Protein AF-Q4L938-F1 (afdb_monomer)

Organism: Staphylococcus haemolyticus (strain JCSC1435) (NCBI:txid279808)

Secondary structure (DSSP, 8-state):
------B-TTS-B----SSTT---------GGGSGGGS------SS---------

Structure (mmCIF, N/CA/C/O backbone):
data_AF-Q4L938-F1
#
_entry.id   AF-Q4L938-F1
#
loop_
_atom_site.group_PDB
_atom_site.id
_atom_site.type_symbol
_atom_site.label_atom_id
_atom_site.label_alt_id
_atom_site.label_comp_id
_atom_site.label_asym_id
_atom_site.label_entity_id
_atom_site.label_seq_id
_atom_site.pdbx_PDB_ins_code
_atom_site.Cartn_x
_atom_site.Cartn_y
_atom_site.Cartn_z
_atom_site.occupancy
_atom_site.B_iso_or_equiv
_atom_site.auth_seq_id
_atom_site.auth_comp_id
_atom_site.auth_asym_id
_atom_site.auth_atom_id
_atom_site.pdbx_PDB_model_num
ATOM 1 N N . MET A 1 1 ? 4.808 -20.159 -13.993 1.00 36.66 1 MET A N 1
ATOM 2 C CA . MET A 1 1 ? 5.734 -20.179 -12.844 1.00 36.66 1 MET A CA 1
ATOM 3 C C . MET A 1 1 ? 5.282 -19.088 -11.904 1.00 36.66 1 MET A C 1
ATOM 5 O O . MET A 1 1 ? 5.233 -17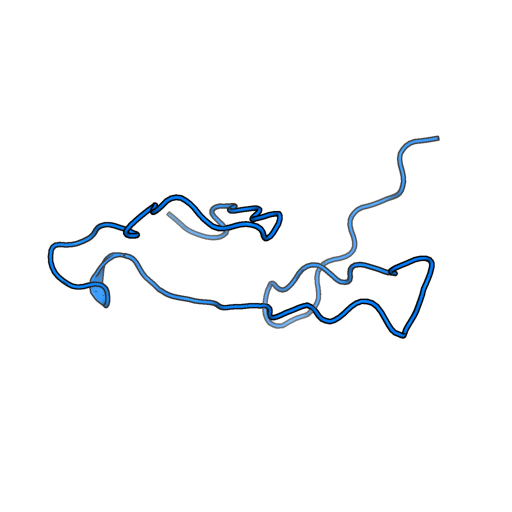.945 -12.337 1.00 36.66 1 MET A O 1
ATOM 9 N N . VAL A 1 2 ? 4.843 -19.443 -10.699 1.00 42.34 2 VAL A N 1
ATOM 10 C CA . VAL A 1 2 ? 4.462 -18.449 -9.691 1.00 42.34 2 VAL A CA 1
ATOM 11 C C . VAL A 1 2 ? 5.770 -17.960 -9.083 1.00 42.34 2 VAL A C 1
ATOM 13 O O . VAL A 1 2 ? 6.497 -18.750 -8.491 1.00 42.34 2 VAL A O 1
ATOM 16 N N . SER A 1 3 ? 6.128 -16.706 -9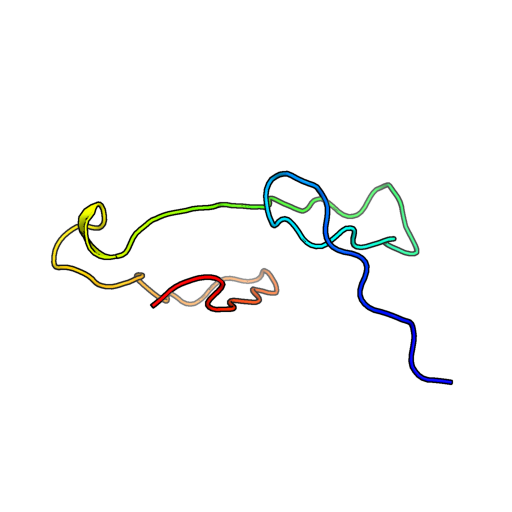.343 1.00 61.97 3 SER A N 1
ATOM 17 C CA . SER A 1 3 ? 7.239 -16.041 -8.669 1.00 61.97 3 SER A CA 1
ATOM 18 C C . SER A 1 3 ? 6.909 -15.985 -7.182 1.00 61.97 3 SER A C 1
ATOM 20 O O . SER A 1 3 ? 5.904 -15.382 -6.808 1.00 61.97 3 SER A O 1
ATOM 22 N N . GLU A 1 4 ? 7.696 -16.670 -6.355 1.00 64.88 4 GLU A N 1
ATOM 23 C CA . GLU A 1 4 ? 7.535 -16.636 -4.903 1.00 64.88 4 GLU A CA 1
ATOM 24 C C . GLU A 1 4 ? 7.654 -15.187 -4.418 1.00 64.88 4 GLU A C 1
ATOM 26 O O . GLU A 1 4 ? 8.636 -14.500 -4.705 1.00 64.88 4 GLU A O 1
ATOM 31 N N . ILE A 1 5 ? 6.622 -14.712 -3.720 1.00 67.00 5 ILE A N 1
ATOM 32 C CA . ILE A 1 5 ? 6.633 -13.418 -3.039 1.00 67.00 5 ILE A CA 1
ATOM 33 C C . ILE A 1 5 ? 7.572 -13.567 -1.838 1.00 67.00 5 ILE A C 1
ATOM 35 O O . ILE A 1 5 ? 7.302 -14.357 -0.934 1.00 67.00 5 ILE A O 1
ATOM 39 N N . ILE A 1 6 ? 8.691 -12.839 -1.839 1.00 77.06 6 ILE A N 1
ATOM 40 C CA . ILE A 1 6 ? 9.676 -12.853 -0.750 1.00 77.06 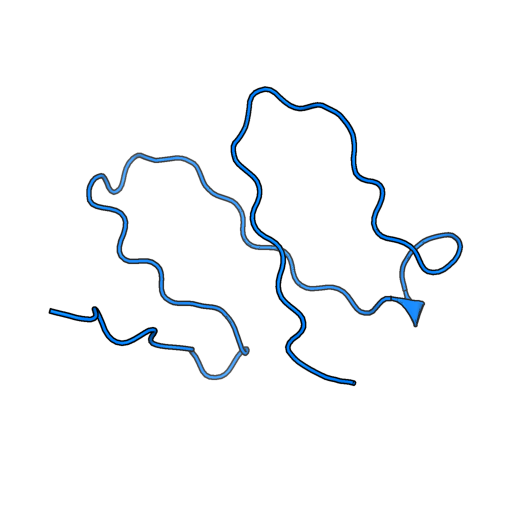6 ILE A CA 1
ATOM 41 C C . ILE A 1 6 ? 9.424 -11.631 0.131 1.00 77.06 6 ILE A C 1
ATOM 43 O O . ILE A 1 6 ? 9.469 -10.507 -0.362 1.00 77.06 6 ILE A O 1
ATOM 47 N N . ILE A 1 7 ? 9.197 -11.841 1.427 1.00 75.69 7 ILE A N 1
ATOM 48 C CA . ILE A 1 7 ? 8.975 -10.774 2.415 1.00 75.69 7 ILE A CA 1
ATOM 49 C C . ILE A 1 7 ? 10.203 -10.676 3.336 1.00 75.69 7 ILE A C 1
ATOM 51 O O . ILE A 1 7 ? 10.768 -11.707 3.708 1.00 75.69 7 ILE A O 1
ATOM 55 N N . ASN A 1 8 ? 10.654 -9.458 3.656 1.00 78.00 8 ASN A N 1
ATOM 56 C CA . ASN A 1 8 ? 11.772 -9.219 4.581 1.00 78.00 8 ASN A CA 1
ATOM 57 C C . ASN A 1 8 ? 11.328 -9.250 6.063 1.00 78.00 8 ASN A C 1
ATOM 59 O O . ASN A 1 8 ? 10.154 -9.435 6.380 1.00 78.00 8 ASN A O 1
ATOM 63 N N . GLU A 1 9 ? 12.280 -9.085 6.985 1.00 80.12 9 GLU A N 1
ATOM 64 C CA . GLU A 1 9 ? 12.015 -9.093 8.436 1.00 80.12 9 GLU A CA 1
ATOM 65 C C . GLU A 1 9 ? 11.120 -7.924 8.891 1.00 80.12 9 GLU A C 1
ATOM 67 O O . GLU A 1 9 ? 10.403 -8.045 9.884 1.00 80.12 9 GLU A O 1
ATOM 72 N N . ASP A 1 10 ? 11.083 -6.843 8.109 1.00 75.75 10 ASP A N 1
ATOM 73 C CA . ASP A 1 10 ? 10.252 -5.656 8.330 1.00 75.75 10 ASP A CA 1
ATOM 74 C C . ASP A 1 10 ? 8.839 -5.781 7.720 1.00 75.75 10 ASP A C 1
ATOM 76 O O . ASP A 1 10 ? 8.051 -4.833 7.752 1.00 75.75 10 ASP A O 1
ATOM 80 N N . LEU A 1 11 ? 8.480 -6.968 7.209 1.00 66.81 11 LEU A N 1
ATOM 81 C CA . LEU A 1 11 ? 7.208 -7.269 6.535 1.00 66.81 11 LEU A CA 1
ATOM 82 C C . LEU A 1 11 ? 6.995 -6.524 5.214 1.00 66.81 11 LEU A C 1
ATOM 84 O O . LEU A 1 11 ? 5.859 -6.353 4.773 1.00 66.81 11 LEU A O 1
ATOM 88 N N . GLU A 1 12 ? 8.073 -6.110 4.564 1.00 62.81 12 GLU A N 1
ATOM 89 C CA . GLU A 1 12 ? 8.040 -5.495 3.247 1.00 62.81 12 GLU A CA 1
ATOM 90 C C . GLU A 1 12 ? 8.261 -6.551 2.162 1.00 62.81 12 GLU A C 1
ATOM 92 O O . GLU A 1 12 ? 9.167 -7.390 2.236 1.00 62.81 12 GLU A O 1
ATOM 97 N N . GLU A 1 13 ? 7.442 -6.499 1.114 1.00 68.81 13 GLU A N 1
ATOM 98 C CA . GLU A 1 13 ? 7.657 -7.301 -0.084 1.00 68.81 13 GLU A CA 1
ATOM 99 C C . GLU A 1 13 ? 8.939 -6.863 -0.805 1.00 68.81 13 GLU A C 1
ATOM 101 O O . GLU A 1 13 ? 9.111 -5.705 -1.201 1.00 68.81 13 GLU A O 1
ATOM 106 N N . LYS A 1 14 ? 9.829 -7.822 -1.051 1.00 65.12 14 LYS A N 1
ATOM 107 C CA . LYS A 1 14 ? 11.040 -7.627 -1.841 1.00 65.12 14 LYS A CA 1
ATOM 108 C C . LYS A 1 14 ? 10.706 -7.722 -3.328 1.00 65.12 14 LYS A C 1
ATOM 110 O O . LYS A 1 14 ? 10.961 -8.734 -3.983 1.00 65.12 14 LYS A O 1
ATOM 115 N N . ILE A 1 15 ? 10.147 -6.643 -3.867 1.00 65.94 15 ILE A N 1
ATOM 116 C CA . ILE A 1 15 ? 9.810 -6.547 -5.288 1.00 65.94 15 ILE A CA 1
ATOM 117 C C . ILE A 1 15 ? 11.099 -6.373 -6.098 1.00 65.94 15 ILE A C 1
ATOM 119 O O . ILE A 1 15 ? 11.797 -5.362 -6.005 1.00 65.94 15 ILE A O 1
ATOM 123 N N . ASN A 1 16 ? 11.426 -7.370 -6.919 1.00 60.53 16 ASN A N 1
ATOM 124 C CA . ASN A 1 16 ? 12.563 -7.298 -7.831 1.00 60.53 16 ASN A CA 1
ATOM 125 C C . ASN A 1 16 ? 12.095 -6.659 -9.147 1.00 60.53 16 ASN A C 1
ATOM 127 O O . ASN A 1 16 ? 11.693 -7.352 -10.082 1.00 60.53 16 ASN A O 1
ATOM 131 N N . TYR A 1 17 ? 12.072 -5.324 -9.191 1.00 61.59 17 TYR A N 1
ATOM 132 C CA . TYR A 1 17 ? 11.650 -4.597 -10.387 1.00 61.59 17 TYR A CA 1
ATOM 133 C C . TYR A 1 17 ? 12.576 -4.930 -11.572 1.00 61.59 17 TYR A C 1
ATOM 135 O O . TYR A 1 17 ? 13.800 -4.875 -11.416 1.00 61.59 17 TYR A O 1
ATOM 143 N N . PRO A 1 18 ? 12.028 -5.237 -12.767 1.00 60.66 18 PRO A N 1
ATOM 144 C CA .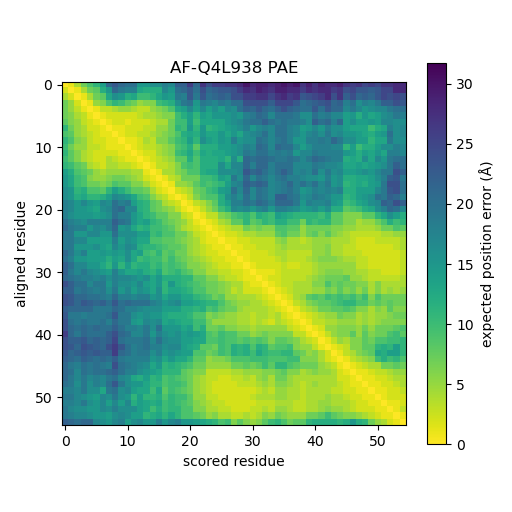 PRO A 1 18 ? 12.834 -5.523 -13.958 1.00 60.66 18 PRO A CA 1
ATOM 145 C C . PRO A 1 18 ? 13.756 -4.358 -14.339 1.00 60.66 18 PRO A C 1
ATOM 147 O O . PRO A 1 18 ? 14.843 -4.574 -14.871 1.00 60.66 18 PRO A O 1
ATOM 150 N N . ASP A 1 19 ? 13.329 -3.129 -14.037 1.00 63.81 19 ASP A N 1
ATOM 151 C CA . ASP A 1 19 ? 14.126 -1.916 -14.164 1.00 63.81 19 ASP A CA 1
ATOM 152 C C . ASP A 1 19 ? 14.383 -1.312 -12.778 1.00 63.81 19 ASP A C 1
ATOM 154 O O . ASP A 1 19 ? 13.468 -0.841 -12.100 1.00 63.81 19 ASP A O 1
ATOM 158 N N . ARG A 1 20 ? 15.656 -1.280 -12.370 1.00 59.78 20 ARG A N 1
ATOM 159 C CA . ARG A 1 20 ? 16.103 -0.651 -11.114 1.00 59.78 20 ARG A CA 1
ATOM 160 C C . ARG A 1 20 ? 15.841 0.856 -11.067 1.00 59.78 20 ARG A C 1
ATOM 162 O O . ARG A 1 20 ? 16.000 1.458 -10.010 1.00 59.78 20 ARG A O 1
ATOM 169 N N . ARG A 1 21 ? 15.496 1.475 -12.199 1.00 65.50 21 ARG A N 1
ATOM 170 C CA . ARG A 1 21 ? 15.167 2.900 -12.295 1.00 65.50 21 ARG A CA 1
ATOM 171 C C . ARG A 1 21 ? 13.695 3.196 -12.067 1.00 65.50 21 ARG A C 1
ATOM 173 O O . ARG A 1 21 ? 13.358 4.374 -12.062 1.00 65.50 21 ARG A O 1
ATOM 180 N N . TRP A 1 22 ? 12.834 2.192 -11.887 1.00 68.44 22 TRP A N 1
ATOM 181 C CA . TRP A 1 22 ? 11.428 2.444 -11.593 1.00 68.44 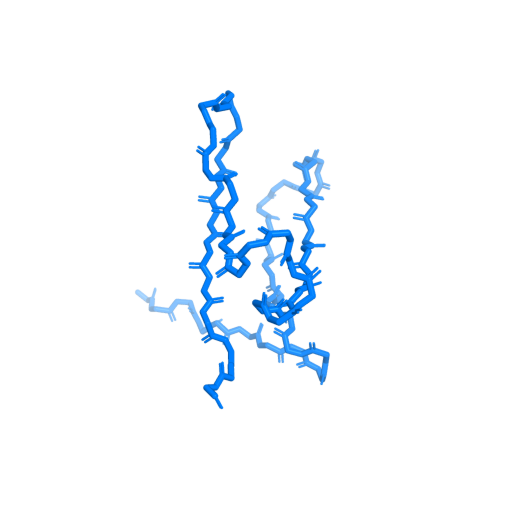22 TRP A CA 1
ATOM 182 C C . TRP A 1 22 ? 11.307 3.108 -10.211 1.00 68.44 22 TRP A C 1
ATOM 184 O O . TRP A 1 22 ? 11.579 2.451 -9.200 1.00 68.44 22 TRP A O 1
ATOM 194 N N . PRO A 1 23 ? 10.917 4.397 -10.133 1.00 69.25 23 PRO A N 1
ATOM 195 C CA . PRO A 1 23 ? 10.746 5.066 -8.854 1.00 69.25 23 PRO A CA 1
ATOM 196 C C . PRO A 1 23 ? 9.529 4.465 -8.150 1.00 69.25 23 PRO A C 1
ATOM 198 O O . PRO A 1 23 ? 8.404 4.572 -8.634 1.00 69.25 23 PRO A O 1
ATOM 201 N N . HIS A 1 24 ? 9.764 3.810 -7.021 1.00 74.69 24 HIS A N 1
ATOM 202 C CA . HIS A 1 24 ? 8.726 3.256 -6.164 1.00 74.69 24 HIS A CA 1
ATOM 203 C C . HIS A 1 24 ? 8.986 3.690 -4.726 1.00 74.69 24 HIS A C 1
ATOM 205 O O . HIS A 1 24 ? 10.123 3.952 -4.332 1.00 74.69 24 HIS A O 1
ATOM 211 N N . VAL A 1 25 ? 7.911 3.781 -3.953 1.00 76.62 25 VAL A N 1
ATOM 212 C CA . VAL A 1 25 ? 7.954 4.091 -2.527 1.00 76.62 25 VAL A CA 1
ATOM 213 C C . VAL A 1 25 ? 7.126 3.028 -1.826 1.00 76.62 25 VAL A C 1
ATOM 215 O O . VAL A 1 25 ? 6.001 2.752 -2.242 1.00 76.62 25 VAL A O 1
ATOM 218 N N . ILE A 1 26 ? 7.695 2.423 -0.788 1.00 81.12 26 ILE A N 1
ATOM 219 C CA . ILE A 1 26 ? 6.997 1.485 0.088 1.00 81.12 26 ILE A CA 1
ATOM 220 C C . ILE A 1 26 ? 6.678 2.240 1.375 1.00 81.12 26 ILE A C 1
ATOM 222 O O . ILE A 1 26 ? 7.534 2.938 1.916 1.00 81.12 26 ILE A O 1
ATOM 226 N N . LEU A 1 27 ? 5.427 2.149 1.822 1.00 80.69 27 LEU A N 1
ATOM 227 C CA . LEU A 1 27 ? 4.940 2.811 3.028 1.00 80.69 27 LEU A CA 1
ATOM 228 C C . LEU A 1 27 ? 4.270 1.774 3.928 1.00 80.69 27 LEU A C 1
ATOM 230 O O . LEU A 1 27 ? 3.467 0.970 3.455 1.00 80.69 27 LEU A O 1
ATOM 234 N N . HIS A 1 28 ? 4.571 1.837 5.222 1.00 86.44 28 HIS A N 1
ATOM 235 C CA . HIS A 1 28 ? 3.943 1.027 6.261 1.00 86.44 28 HIS A CA 1
ATOM 236 C C . HIS A 1 28 ? 3.185 1.949 7.218 1.00 86.44 28 HIS A C 1
ATOM 238 O O . HIS A 1 28 ? 3.722 2.968 7.650 1.00 86.44 28 HIS A O 1
ATOM 244 N N . THR A 1 29 ? 1.941 1.609 7.554 1.00 85.50 29 THR A N 1
ATOM 245 C CA . THR A 1 29 ? 1.155 2.341 8.55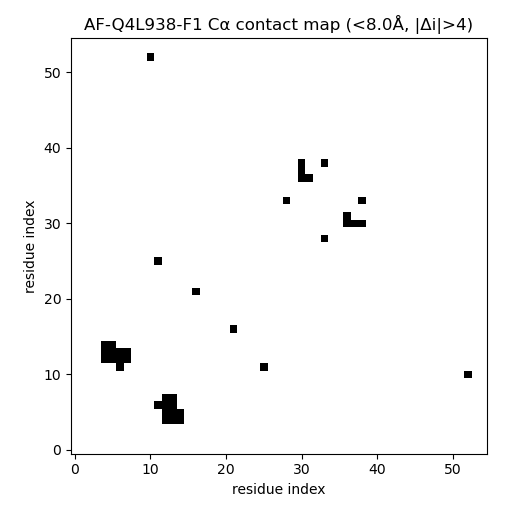7 1.00 85.50 29 THR A CA 1
ATOM 246 C C . THR A 1 29 ? 0.153 1.416 9.239 1.00 85.50 29 THR A C 1
ATOM 248 O O . THR A 1 29 ? -0.305 0.444 8.633 1.00 85.50 29 THR A O 1
ATOM 251 N N . SER A 1 30 ? -0.203 1.723 10.487 1.00 88.25 30 SER A N 1
ATOM 252 C CA . SER A 1 30 ? -1.376 1.140 11.138 1.00 88.25 30 SER A CA 1
ATOM 253 C C . SER A 1 30 ? -2.610 2.007 10.883 1.00 88.25 30 SER A C 1
ATOM 255 O O . SER A 1 30 ? -2.544 3.234 10.960 1.00 88.25 30 SER A O 1
ATOM 257 N N . LEU A 1 31 ? -3.779 1.392 10.666 1.00 85.88 31 LEU A N 1
ATOM 258 C CA . LEU A 1 31 ? -5.036 2.142 10.521 1.00 85.88 31 LEU A CA 1
ATOM 259 C C . LEU A 1 31 ? -5.302 3.049 11.730 1.00 85.88 31 LEU A C 1
ATOM 261 O O . LEU A 1 31 ? -5.778 4.165 11.554 1.00 85.88 31 LEU A O 1
ATOM 265 N N . SER A 1 32 ? -4.921 2.630 12.940 1.00 87.38 32 SER A N 1
ATOM 266 C CA . SER A 1 32 ? -5.066 3.444 14.156 1.00 87.38 32 SER A CA 1
ATOM 267 C C . SER A 1 32 ? -4.285 4.763 14.127 1.00 87.38 32 SER A C 1
ATOM 269 O O . SER A 1 32 ? -4.606 5.673 14.886 1.00 87.38 32 SER A O 1
ATOM 271 N N . GLU A 1 33 ? -3.252 4.863 13.291 1.00 85.06 33 GLU A N 1
ATOM 272 C CA . GLU A 1 33 ? -2.399 6.049 13.152 1.00 85.06 33 GLU A CA 1
ATOM 273 C C . GLU A 1 33 ? -2.895 6.993 12.047 1.00 85.06 33 GLU A C 1
ATOM 275 O O . GLU A 1 33 ? -2.514 8.163 12.008 1.00 85.06 33 GLU A O 1
ATOM 280 N N . THR A 1 34 ? -3.760 6.507 11.151 1.00 82.62 34 THR A N 1
ATOM 281 C CA . THR A 1 34 ? -4.337 7.319 10.075 1.00 82.62 34 THR A CA 1
ATOM 282 C C . THR A 1 34 ? -5.458 8.221 10.582 1.00 82.62 34 THR A C 1
ATOM 284 O O . THR A 1 34 ? -6.265 7.845 11.436 1.00 82.62 34 THR A O 1
ATOM 287 N N . LEU A 1 35 ? -5.546 9.428 10.018 1.00 77.38 35 LEU A N 1
ATOM 288 C CA . LEU A 1 35 ? -6.649 10.341 10.297 1.00 77.38 35 LEU A CA 1
ATOM 289 C C . LEU A 1 35 ? -7.974 9.645 9.945 1.00 77.38 35 LEU A C 1
ATOM 291 O O . LEU A 1 35 ? -8.169 9.247 8.801 1.00 77.38 35 LEU A O 1
ATOM 295 N N . LEU A 1 36 ? -8.864 9.508 10.935 1.00 80.81 36 LEU A N 1
ATOM 296 C CA . LEU A 1 36 ? -10.170 8.835 10.829 1.00 80.81 36 LEU A CA 1
ATOM 297 C C . LEU A 1 36 ? -10.116 7.321 10.533 1.00 80.81 36 LEU A C 1
ATOM 299 O O . LEU A 1 36 ? -11.153 6.731 10.229 1.00 80.81 36 LEU A O 1
ATOM 303 N N . GLY A 1 37 ? -8.955 6.673 10.663 1.00 79.25 37 GLY A N 1
AT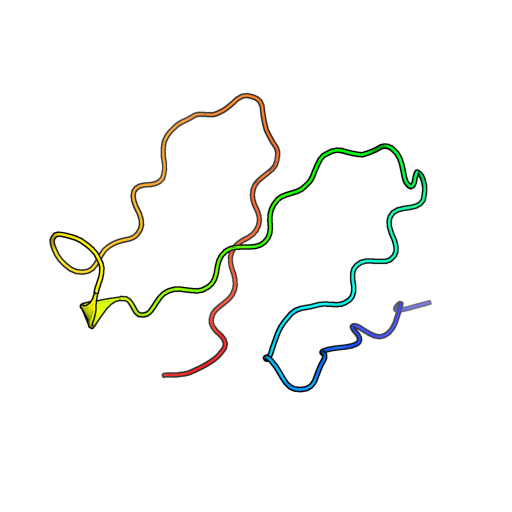OM 304 C CA . GLY A 1 37 ? -8.860 5.216 10.551 1.00 79.25 37 GLY A CA 1
ATOM 305 C C . GLY A 1 37 ? -9.043 4.668 9.135 1.00 79.25 37 GLY A C 1
ATOM 306 O O . GLY A 1 37 ? -9.460 3.521 8.983 1.00 79.25 37 GLY A O 1
ATOM 307 N N . TYR A 1 38 ? -8.783 5.474 8.102 1.00 79.38 38 TYR A N 1
ATOM 308 C CA . TYR A 1 38 ? -8.848 5.043 6.707 1.00 79.38 38 TYR A CA 1
ATOM 309 C C . TYR A 1 38 ? -7.626 5.493 5.907 1.00 79.38 38 TYR A C 1
ATOM 311 O O . TYR A 1 38 ? -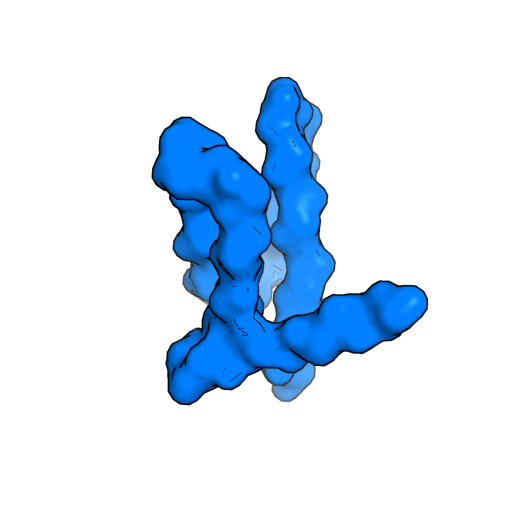7.016 6.529 6.171 1.00 79.38 38 TYR A O 1
ATOM 319 N N . ILE A 1 39 ? -7.309 4.734 4.857 1.00 77.81 39 ILE A N 1
ATOM 320 C CA . ILE A 1 39 ? -6.278 5.096 3.882 1.00 77.81 39 ILE A CA 1
ATOM 321 C C . ILE A 1 39 ? -6.954 5.902 2.760 1.00 77.81 39 ILE A C 1
ATOM 323 O O . ILE A 1 39 ? -7.806 5.352 2.056 1.00 77.81 39 ILE A O 1
ATOM 327 N N . PRO A 1 40 ? -6.635 7.199 2.582 1.00 72.31 40 PRO A N 1
ATOM 328 C CA . PRO A 1 40 ? -7.256 8.020 1.551 1.00 72.31 40 PRO A CA 1
ATOM 329 C C . PRO A 1 40 ? -6.786 7.583 0.161 1.00 72.31 40 PRO A C 1
ATOM 331 O O . PRO A 1 40 ? -5.705 7.953 -0.302 1.00 72.31 40 PRO A O 1
ATOM 334 N N . LEU A 1 41 ? -7.629 6.819 -0.531 1.00 69.00 41 LEU A N 1
ATOM 335 C CA . LEU A 1 41 ? -7.459 6.547 -1.952 1.00 69.00 41 LEU A CA 1
ATOM 336 C C . LEU A 1 41 ? -7.875 7.792 -2.737 1.00 69.00 41 LEU A C 1
ATOM 338 O O . LEU A 1 41 ? -9.023 8.231 -2.680 1.00 69.00 41 LEU A O 1
ATOM 342 N N . HIS A 1 42 ? -6.936 8.362 -3.477 1.00 66.06 42 HIS A N 1
ATOM 343 C CA . HIS A 1 42 ? -7.206 9.416 -4.443 1.00 66.06 42 HIS A CA 1
ATOM 344 C C . HIS A 1 42 ? -6.650 8.997 -5.798 1.00 66.06 42 HIS A C 1
ATOM 346 O O . HIS A 1 42 ? -5.787 8.127 -5.898 1.00 66.06 42 HIS A O 1
ATOM 352 N N . TRP A 1 43 ? -7.179 9.598 -6.858 1.00 66.06 43 TRP A N 1
ATOM 353 C CA . TRP A 1 43 ? -6.741 9.290 -8.209 1.00 66.06 43 TRP A CA 1
ATOM 354 C C . TRP A 1 43 ? -5.331 9.835 -8.401 1.00 66.06 43 TRP A C 1
ATOM 356 O O . TRP A 1 43 ? -5.088 11.028 -8.220 1.00 66.06 43 TRP A O 1
ATOM 366 N N . HIS A 1 44 ? -4.410 8.953 -8.766 1.00 68.25 44 HIS A N 1
ATOM 367 C CA . HIS A 1 44 ? -3.033 9.301 -9.068 1.00 68.25 44 HIS A CA 1
ATOM 368 C C . HIS A 1 44 ? -2.637 8.657 -10.395 1.00 68.25 44 HIS A C 1
ATOM 370 O O . HIS A 1 44 ? -3.140 7.597 -10.758 1.00 68.25 44 HIS A O 1
ATOM 376 N N . TYR A 1 45 ? -1.710 9.284 -11.118 1.00 73.06 45 TYR A N 1
ATOM 377 C CA . TYR A 1 45 ? -1.141 8.705 -12.342 1.00 73.06 45 TYR A CA 1
ATOM 378 C C . TYR A 1 45 ? -0.190 7.525 -12.064 1.00 73.06 45 TYR A C 1
ATOM 380 O O . TYR A 1 45 ? 0.306 6.901 -12.999 1.00 73.06 45 TYR A O 1
ATOM 388 N N . ALA A 1 46 ? 0.082 7.227 -10.790 1.00 72.12 46 ALA A N 1
ATOM 389 C CA . ALA A 1 46 ? 0.940 6.135 -10.357 1.00 72.12 46 ALA A CA 1
ATOM 390 C C . ALA A 1 46 ? 0.125 4.869 -10.051 1.00 72.12 46 ALA A C 1
ATOM 392 O O . ALA A 1 46 ? -0.988 4.943 -9.534 1.00 72.12 46 ALA A O 1
ATOM 393 N N . LEU A 1 47 ? 0.709 3.701 -10.332 1.00 77.06 47 LEU A N 1
ATOM 394 C CA . LEU A 1 47 ? 0.180 2.417 -9.870 1.00 77.06 47 LEU A CA 1
ATOM 395 C C . LEU A 1 47 ? 0.387 2.297 -8.356 1.00 77.06 47 LEU A C 1
ATOM 397 O O . LEU A 1 47 ? 1.498 2.498 -7.869 1.00 77.06 47 LEU A O 1
ATOM 401 N N . GLN A 1 48 ? -0.671 1.935 -7.630 1.00 79.38 48 GLN A N 1
ATOM 402 C CA . GLN A 1 48 ? -0.642 1.733 -6.183 1.00 79.38 48 GLN A CA 1
ATOM 403 C C . GLN A 1 48 ? -1.168 0.336 -5.840 1.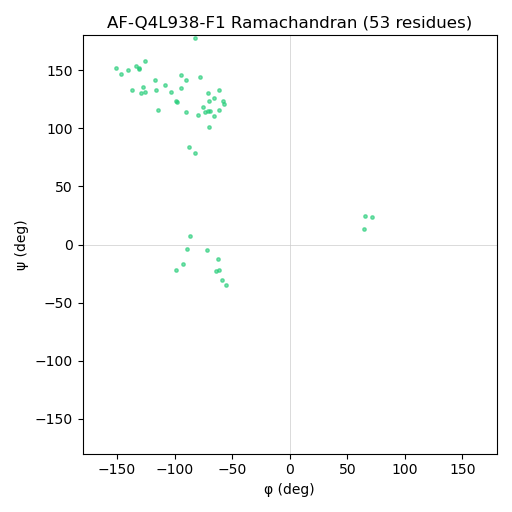00 79.38 48 GLN A C 1
ATOM 405 O O . GLN A 1 48 ? -2.244 -0.056 -6.291 1.00 79.38 48 GLN A O 1
ATOM 410 N N . PHE A 1 49 ? -0.420 -0.389 -5.008 1.00 81.44 49 PHE A N 1
ATOM 411 C CA . PHE A 1 49 ? -0.812 -1.678 -4.438 1.00 81.44 49 PHE A CA 1
ATOM 412 C C . PHE A 1 49 ? -0.909 -1.548 -2.918 1.00 81.44 49 PHE A C 1
ATOM 414 O O . PHE A 1 49 ? -0.109 -0.849 -2.300 1.00 81.44 49 PHE A O 1
ATOM 421 N N . MET A 1 50 ? -1.901 -2.204 -2.317 1.00 82.25 50 MET A N 1
ATOM 422 C CA . MET A 1 50 ? -2.137 -2.179 -0.875 1.00 82.25 50 MET A CA 1
ATOM 423 C C . MET A 1 50 ? -2.462 -3.589 -0.395 1.00 82.25 50 MET A C 1
ATOM 425 O O . MET A 1 50 ? -3.294 -4.269 -0.996 1.00 82.25 50 MET A O 1
ATOM 429 N N . TYR A 1 51 ? -1.818 -4.016 0.687 1.00 85.44 51 TYR A N 1
ATOM 430 C CA . TYR A 1 51 ? -2.037 -5.316 1.311 1.00 85.44 51 TYR A CA 1
ATOM 431 C C . TYR A 1 51 ? -2.013 -5.177 2.835 1.00 85.44 51 TYR A C 1
ATOM 433 O O . TYR A 1 51 ? -1.365 -4.284 3.378 1.00 85.44 51 TYR A O 1
ATOM 441 N N . VAL A 1 52 ? -2.758 -6.043 3.521 1.00 86.56 52 VAL A N 1
ATOM 442 C CA . VAL A 1 52 ? -2.854 -6.064 4.986 1.00 86.56 52 VAL A CA 1
ATOM 443 C C . VAL A 1 52 ? -1.901 -7.127 5.517 1.00 86.56 52 VAL A C 1
ATOM 445 O O . VAL A 1 52 ? -2.011 -8.293 5.142 1.00 86.56 52 VAL A O 1
ATOM 448 N N . THR A 1 53 ? -0.971 -6.732 6.386 1.00 87.44 53 THR A N 1
ATOM 449 C CA . THR A 1 53 ? 0.033 -7.639 6.971 1.00 87.44 53 THR A CA 1
ATOM 450 C C . THR A 1 53 ? -0.328 -8.128 8.370 1.00 87.44 53 THR A C 1
ATOM 452 O O . THR A 1 53 ? 0.182 -9.161 8.800 1.00 87.44 53 THR A O 1
ATOM 455 N N . LYS A 1 54 ? -1.190 -7.402 9.092 1.00 84.00 54 LYS A N 1
ATOM 456 C CA . LYS A 1 54 ? -1.619 -7.691 10.470 1.00 84.00 54 LYS A CA 1
ATOM 457 C C . LYS A 1 54 ? -3.073 -7.249 10.669 1.00 84.00 54 LYS A C 1
ATOM 459 O O . LYS A 1 54 ? -3.489 -6.267 10.056 1.00 84.00 54 LYS A O 1
ATOM 464 N N . VAL A 1 55 ? -3.814 -7.985 11.504 1.00 74.44 55 VAL A N 1
ATOM 465 C CA . VAL A 1 55 ? -5.209 -7.702 11.905 1.00 74.44 55 VAL A CA 1
ATOM 466 C C . VAL A 1 55 ? -5.235 -7.207 13.340 1.00 74.44 55 VAL A C 1
ATOM 468 O O . VAL A 1 55 ? -4.515 -7.818 14.161 1.00 74.44 55 VAL A O 1
#

pLDDT: mean 73.31, std 10.59, range [36.66, 88.25]

Solvent-accessible surface area (backbone atoms only — not comparable to full-atom values): 4305 Å² total; per-residue (Å²): 133,84,78,80,85,48,65,49,98,86,72,45,75,65,78,81,60,95,51,90,79,64,88,79,85,89,85,86,84,58,53,90,76,34,80,91,55,51,83,86,84,70,95,62,100,64,92,82,87,88,84,84,91,77,135

Foldseek 3Di:
DPDDFDADPVRDTPDPDPDPPPDDDDDDDALVPDDVSDDDDDDDPDDDDDDDDDD

Radius of gyration: 13.63 Å; Cα contacts (8 Å, |Δi|>4): 20; chains: 1; bounding box: 26×30×28 Å

Sequence (55 aa):
MVSEIIINEDLEEKINYPDRRWPHVILHTSLSETLLGYIPLHWHYALQFMYVTKV

Mean predicted aligned error: 10.92 Å